Protein AF-A0A969CCY4-F1 (afdb_monomer_lite)

Radius of gyration: 15.57 Å; chains: 1; bounding box: 44×24×44 Å

Foldseek 3Di:
DWWKWWADWAADPDPQKIWTWMDGHNDIDIWIKGWDWDADPNDTDIDIDIDVVVCVQCVLQVLLVVVVVVVSVCVVVVHDDDPGDTSGHDDDSVVSNVVVVVVPPPPPDD

pLDDT: mean 89.25, std 11.13, range [46.56, 97.94]

Secondary structure (DSSP, 8-state):
-EEEEEEEEEE-SSTTEEEEEEEETTEEEEEEEEEEEEEETTEEEEEEEE-HHHHHHHTT-HHHHHHHHHHHHHHHTTPPP-SSEEEEEE--HHHHHHHHHHHS------

Structure (mmCIF, N/CA/C/O backbone):
data_AF-A0A969CCY4-F1
#
_entry.id   AF-A0A969CCY4-F1
#
loop_
_atom_site.group_PDB
_atom_site.id
_atom_site.type_symbol
_atom_site.label_atom_id
_atom_site.label_alt_id
_atom_site.label_comp_id
_atom_site.label_asym_id
_atom_site.label_entity_id
_atom_site.label_seq_id
_atom_site.pdbx_PDB_ins_code
_atom_site.Cartn_x
_atom_site.Cartn_y
_atom_site.Cartn_z
_atom_site.occupancy
_atom_site.B_iso_or_equiv
_atom_site.auth_seq_id
_atom_site.auth_comp_id
_atom_site.auth_asym_id
_atom_site.auth_atom_id
_atom_site.pdbx_PDB_model_num
ATOM 1 N N . MET A 1 1 ? -10.597 -0.272 15.379 1.00 84.50 1 MET A N 1
ATOM 2 C CA . MET A 1 1 ? -9.905 -0.655 14.119 1.00 84.50 1 MET A CA 1
ATOM 3 C C . MET A 1 1 ? -10.868 -1.009 12.980 1.00 84.50 1 MET A C 1
ATOM 5 O O . MET A 1 1 ? -11.878 -1.660 13.223 1.00 84.50 1 MET A O 1
ATOM 9 N N . MET A 1 2 ? -10.527 -0.632 11.746 1.00 94.62 2 MET A N 1
ATOM 10 C CA . MET A 1 2 ? -11.294 -0.869 10.511 1.00 94.62 2 MET A CA 1
ATOM 11 C C . MET A 1 2 ? -10.601 -1.910 9.623 1.00 94.62 2 MET A C 1
ATOM 13 O O . MET A 1 2 ? -9.377 -1.986 9.616 1.00 94.62 2 MET A O 1
ATOM 17 N N . ASN A 1 3 ? -11.345 -2.713 8.862 1.00 95.50 3 ASN A N 1
ATOM 18 C CA . ASN A 1 3 ? -10.731 -3.659 7.918 1.00 95.50 3 ASN A CA 1
ATOM 19 C C . ASN A 1 3 ? -10.172 -2.926 6.707 1.00 95.50 3 ASN A C 1
ATOM 21 O O . ASN A 1 3 ? -10.841 -2.042 6.175 1.00 95.50 3 ASN A O 1
ATOM 25 N N . VAL A 1 4 ? -9.000 -3.346 6.238 1.00 97.19 4 VAL A N 1
ATOM 26 C CA . VAL A 1 4 ? -8.439 -2.853 4.982 1.00 97.19 4 VAL A CA 1
ATOM 27 C C . VAL A 1 4 ? -8.359 -3.971 3.973 1.00 97.19 4 VAL A C 1
ATOM 29 O O . VAL A 1 4 ? -7.853 -5.052 4.269 1.00 97.19 4 VAL A O 1
ATOM 32 N N . LYS A 1 5 ? -8.845 -3.693 2.768 1.00 97.69 5 LYS A N 1
ATOM 33 C CA . LYS A 1 5 ? -8.725 -4.595 1.629 1.00 97.69 5 LYS A CA 1
ATOM 34 C C . LYS A 1 5 ? -8.192 -3.844 0.430 1.00 97.69 5 LYS A C 1
ATOM 36 O O . LYS A 1 5 ? -8.490 -2.665 0.255 1.00 97.69 5 LYS A O 1
ATOM 41 N N . ILE A 1 6 ? -7.446 -4.549 -0.401 1.00 96.88 6 ILE A N 1
ATOM 42 C CA . ILE A 1 6 ? -7.168 -4.118 -1.764 1.00 96.88 6 ILE A CA 1
ATOM 43 C C . ILE A 1 6 ? -8.281 -4.644 -2.661 1.00 96.88 6 ILE A C 1
ATOM 45 O O . ILE A 1 6 ? -8.681 -5.802 -2.555 1.00 96.88 6 ILE A O 1
ATOM 49 N N . LEU A 1 7 ? -8.837 -3.764 -3.481 1.00 97.38 7 LEU A N 1
ATOM 50 C CA . LEU A 1 7 ? -9.977 -4.061 -4.341 1.00 97.38 7 LEU A CA 1
ATOM 51 C C . LEU A 1 7 ? -9.546 -4.229 -5.795 1.00 97.38 7 LEU A C 1
ATOM 53 O O . LEU A 1 7 ? -10.029 -5.134 -6.465 1.00 97.38 7 LEU A O 1
ATOM 57 N N . ALA A 1 8 ? -8.646 -3.367 -6.267 1.00 96.50 8 ALA A N 1
ATOM 58 C CA . ALA A 1 8 ? -8.165 -3.364 -7.642 1.00 96.50 8 ALA A CA 1
ATOM 59 C C . ALA A 1 8 ? -6.712 -2.879 -7.703 1.00 96.50 8 ALA A C 1
ATOM 61 O O . ALA A 1 8 ? -6.292 -2.056 -6.885 1.00 96.50 8 ALA A O 1
ATOM 62 N N . VAL A 1 9 ? -5.970 -3.393 -8.685 1.00 95.38 9 VAL A N 1
ATOM 63 C CA . VAL A 1 9 ? -4.641 -2.909 -9.073 1.00 95.38 9 VAL A CA 1
AT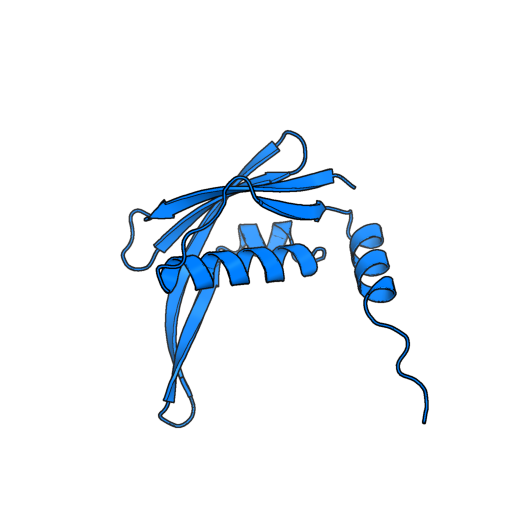OM 64 C C . VAL A 1 9 ? -4.608 -2.826 -10.590 1.00 95.38 9 VAL A C 1
ATOM 66 O O . VAL A 1 9 ? -4.586 -3.853 -11.275 1.00 95.38 9 VAL A O 1
ATOM 69 N N . GLU A 1 10 ? -4.622 -1.605 -11.102 1.00 93.94 10 GLU A N 1
ATOM 70 C CA . GLU A 1 10 ? -4.751 -1.310 -12.527 1.00 93.94 10 GLU A CA 1
ATOM 71 C C . GLU A 1 10 ? -3.528 -0.544 -13.024 1.00 93.94 10 GLU A C 1
ATOM 73 O O . GLU A 1 10 ? -2.831 0.107 -12.247 1.00 93.94 10 GLU A O 1
ATOM 78 N N . SER A 1 11 ? -3.239 -0.635 -14.322 1.00 92.06 11 SER A N 1
ATOM 79 C CA . SER A 1 11 ? -2.209 0.201 -14.939 1.00 92.06 11 SER A CA 1
ATOM 80 C C . SER A 1 11 ? -2.644 1.659 -14.905 1.00 92.06 11 SER A C 1
ATOM 82 O O . SER A 1 11 ? -3.737 1.988 -15.365 1.00 92.06 11 SER A O 1
ATOM 84 N N . GLY A 1 12 ? -1.783 2.520 -14.369 1.00 90.69 12 GLY A N 1
ATOM 85 C CA . GLY A 1 12 ? -2.037 3.950 -14.355 1.00 90.69 12 GLY A CA 1
ATOM 86 C C . GLY A 1 12 ? -1.800 4.589 -15.723 1.00 90.69 12 GLY A C 1
ATOM 87 O O . GLY A 1 12 ? -1.398 3.947 -16.695 1.00 90.69 12 GLY A O 1
ATOM 88 N N . LYS A 1 13 ? -2.053 5.898 -15.802 1.00 87.69 13 LYS A N 1
ATOM 89 C CA . LYS A 1 13 ? -1.865 6.678 -17.041 1.00 87.69 13 LYS A CA 1
ATOM 90 C C . LYS A 1 13 ? -0.398 6.898 -17.408 1.00 87.69 13 LYS A C 1
ATOM 92 O O . LYS A 1 13 ? -0.101 7.178 -18.565 1.00 87.69 13 LYS A O 1
ATOM 97 N N . GLU A 1 14 ? 0.495 6.838 -16.426 1.00 87.62 14 GLU A N 1
ATOM 98 C CA . GLU A 1 14 ? 1.927 7.045 -16.624 1.00 87.62 14 GLU A CA 1
ATOM 99 C C . GLU A 1 14 ? 2.630 5.699 -16.853 1.00 87.62 14 GLU A C 1
ATOM 101 O O . GLU A 1 14 ? 2.209 4.686 -16.279 1.00 87.62 14 GLU A O 1
ATOM 106 N N . PRO A 1 15 ? 3.705 5.660 -17.660 1.00 85.31 15 PRO A N 1
ATOM 107 C CA . PRO A 1 15 ? 4.567 4.488 -17.731 1.00 85.31 15 PRO A CA 1
ATOM 108 C C . PRO A 1 15 ? 5.024 4.080 -16.332 1.00 85.31 15 PRO A C 1
ATOM 110 O O . PRO A 1 15 ? 5.269 4.938 -15.486 1.00 85.31 15 PRO A O 1
ATOM 113 N N . ASP A 1 16 ? 5.114 2.772 -16.092 1.00 90.19 16 ASP A N 1
ATOM 114 C CA . ASP A 1 16 ? 5.569 2.233 -14.807 1.00 90.19 16 ASP A CA 1
ATOM 115 C C . ASP A 1 16 ? 4.753 2.717 -13.596 1.00 90.19 16 ASP A C 1
ATOM 117 O O . ASP A 1 16 ? 5.263 2.764 -12.479 1.00 90.19 16 ASP A O 1
ATOM 121 N N . SER A 1 17 ? 3.474 3.052 -13.809 1.00 94.75 17 SER A N 1
ATOM 122 C CA . SER A 1 17 ? 2.539 3.408 -12.744 1.00 94.75 17 SER A CA 1
ATOM 123 C C . SER A 1 17 ? 1.422 2.379 -12.581 1.00 94.75 17 SER A C 1
ATOM 125 O O . SER A 1 17 ? 0.922 1.800 -13.550 1.00 94.75 17 SER A O 1
ATOM 127 N N . LEU A 1 18 ? 1.008 2.177 -11.334 1.00 95.88 18 LEU A N 1
ATOM 128 C CA . LEU A 1 18 ? -0.165 1.405 -10.953 1.00 95.88 18 LEU A CA 1
ATOM 129 C C . LEU A 1 18 ? -1.089 2.271 -10.100 1.00 95.88 18 LEU A C 1
ATOM 131 O O . LEU A 1 18 ? -0.643 2.928 -9.156 1.00 95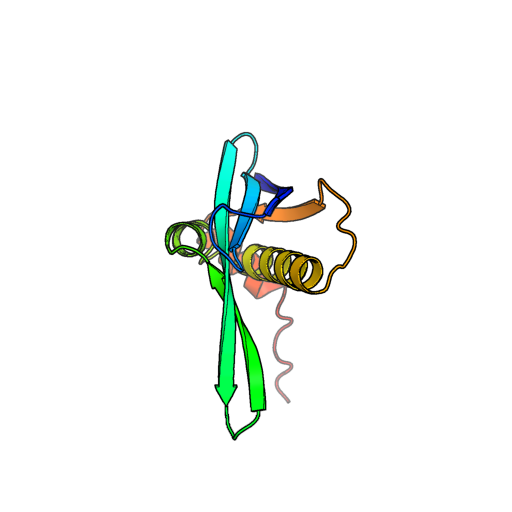.88 18 LEU A O 1
ATOM 135 N N . ASP A 1 19 ? -2.379 2.215 -10.407 1.00 96.31 19 ASP A N 1
ATOM 136 C CA . ASP A 1 19 ? -3.441 2.761 -9.575 1.00 96.31 19 ASP A CA 1
ATOM 137 C C . ASP A 1 19 ? -3.991 1.638 -8.685 1.00 96.31 19 ASP A C 1
ATOM 139 O O . ASP A 1 19 ? -4.454 0.595 -9.156 1.00 96.31 19 ASP A O 1
ATOM 143 N N . VAL A 1 20 ? -3.895 1.834 -7.370 1.00 97.19 20 VAL A N 1
ATOM 144 C CA . VAL A 1 20 ? -4.278 0.848 -6.355 1.00 97.19 20 VAL A CA 1
ATOM 145 C C . VAL A 1 20 ? -5.504 1.340 -5.603 1.00 97.19 20 VAL A C 1
ATOM 147 O O . VAL A 1 20 ? -5.440 2.325 -4.864 1.00 97.19 20 VAL A O 1
ATOM 150 N N . LEU A 1 21 ? -6.614 0.614 -5.740 1.00 97.94 21 LEU A N 1
ATOM 151 C CA . LEU A 1 21 ? -7.858 0.905 -5.037 1.00 97.94 21 LEU A CA 1
ATOM 152 C C . LEU A 1 21 ? -7.938 0.102 -3.739 1.00 97.94 21 LEU A C 1
ATOM 154 O O . LEU A 1 21 ? -7.978 -1.129 -3.759 1.00 97.94 21 LEU A O 1
ATOM 158 N N . LEU A 1 22 ? -8.031 0.800 -2.611 1.00 97.69 22 LEU A N 1
ATOM 159 C CA . LEU A 1 22 ? -8.189 0.224 -1.278 1.00 97.69 22 LEU A CA 1
ATOM 160 C C . LEU A 1 22 ? -9.563 0.561 -0.693 1.00 97.69 22 LEU A C 1
ATOM 162 O O . LEU A 1 22 ? -10.083 1.656 -0.909 1.00 97.69 22 LEU A O 1
ATOM 166 N N . SER A 1 23 ? -10.118 -0.345 0.111 1.00 97.75 23 SER A N 1
ATOM 167 C CA . SER A 1 23 ? -11.193 -0.032 1.060 1.00 97.75 23 SER A CA 1
ATOM 168 C C . SER A 1 23 ? -10.650 0.017 2.481 1.00 97.75 23 SER A C 1
ATOM 170 O O . SER A 1 23 ? -9.958 -0.918 2.883 1.00 97.75 23 SER A O 1
ATOM 172 N N . ILE A 1 24 ? -11.009 1.044 3.249 1.00 96.12 24 ILE A N 1
ATOM 173 C CA . ILE A 1 24 ? -10.748 1.186 4.685 1.00 96.12 24 ILE A CA 1
ATOM 174 C C . ILE A 1 24 ? -12.110 1.279 5.379 1.00 96.12 24 ILE A C 1
ATOM 176 O O . ILE A 1 24 ? -12.750 2.326 5.367 1.00 96.12 24 ILE A O 1
ATOM 180 N N . GLY A 1 25 ? -12.586 0.173 5.950 1.00 94.56 25 GLY A N 1
ATOM 181 C CA . GLY A 1 25 ? -13.985 0.074 6.363 1.00 94.56 25 GLY A CA 1
ATOM 182 C C . GLY A 1 25 ? -14.903 0.223 5.148 1.00 94.56 25 GLY A C 1
ATOM 183 O O . GLY A 1 25 ? -14.825 -0.583 4.221 1.00 94.56 25 GLY A O 1
ATOM 184 N N . GLU A 1 26 ? -15.744 1.254 5.153 1.00 93.81 26 GLU A N 1
ATOM 185 C CA . GLU A 1 26 ? -16.655 1.579 4.047 1.00 93.81 26 GLU A CA 1
ATOM 186 C C . GLU A 1 26 ? -16.047 2.577 3.046 1.00 93.81 26 GLU A C 1
ATOM 188 O O . GLU A 1 26 ? -16.499 2.664 1.902 1.00 93.81 26 GLU A O 1
ATOM 193 N N . ASP A 1 27 ? -14.981 3.283 3.435 1.00 96.38 27 ASP A N 1
ATOM 194 C CA . ASP A 1 27 ? -14.339 4.290 2.596 1.00 96.38 27 ASP A CA 1
ATOM 195 C C . ASP A 1 27 ? -13.475 3.642 1.517 1.00 96.38 27 ASP A C 1
ATOM 197 O O . ASP A 1 27 ? -12.671 2.752 1.797 1.00 96.38 27 ASP A O 1
ATOM 201 N N . LYS A 1 28 ? -13.561 4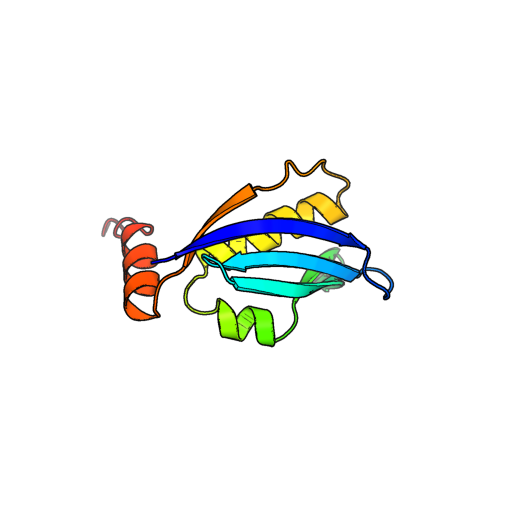.145 0.282 1.00 97.38 28 LYS A N 1
ATOM 202 C CA . LYS A 1 28 ? -12.669 3.751 -0.816 1.00 97.38 28 LYS A CA 1
ATOM 203 C C . LYS A 1 28 ? -11.662 4.853 -1.114 1.00 97.38 28 LYS A C 1
ATOM 205 O O . LYS A 1 2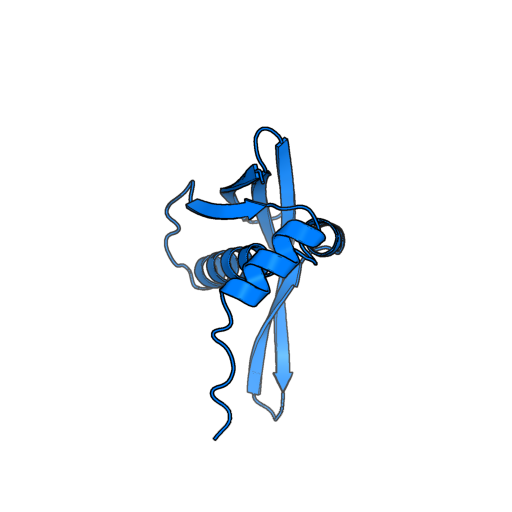8 ? -12.026 6.022 -1.221 1.00 97.38 28 LYS A O 1
ATOM 210 N N . LYS A 1 29 ? -10.395 4.480 -1.276 1.00 96.81 29 LYS A N 1
ATOM 211 C CA . LYS A 1 29 ? -9.303 5.400 -1.612 1.00 96.81 29 LYS A CA 1
ATOM 212 C C . LYS A 1 29 ? -8.425 4.788 -2.693 1.00 96.81 29 LYS A C 1
ATOM 214 O O . LYS A 1 29 ? -8.026 3.634 -2.571 1.00 96.81 29 LYS A O 1
ATOM 219 N N . SER A 1 30 ? -8.136 5.569 -3.728 1.00 96.62 30 SER A N 1
ATOM 220 C CA . SER A 1 30 ? -7.156 5.212 -4.753 1.00 96.62 30 SER A CA 1
ATOM 221 C C . SER A 1 30 ? -5.829 5.881 -4.434 1.00 96.62 30 SER A C 1
ATOM 223 O O . SER A 1 30 ? -5.828 7.041 -4.019 1.00 96.62 30 SER A O 1
ATOM 225 N N . PHE A 1 31 ? -4.737 5.156 -4.641 1.00 96.94 31 PHE A N 1
ATOM 226 C CA . PHE A 1 31 ? -3.376 5.641 -4.458 1.00 96.94 31 PHE A CA 1
ATOM 227 C C . PHE A 1 31 ? -2.523 5.233 -5.653 1.00 96.94 31 PHE A C 1
ATOM 229 O O . PHE A 1 31 ? -2.652 4.113 -6.151 1.00 96.94 31 PHE A O 1
ATOM 236 N N . LYS A 1 32 ? -1.628 6.123 -6.078 1.00 96.31 32 LYS A N 1
ATOM 237 C CA . LYS A 1 32 ? -0.684 5.844 -7.158 1.00 96.31 32 LYS A CA 1
ATOM 238 C C . LYS A 1 32 ? 0.618 5.253 -6.624 1.00 96.31 32 LYS A C 1
ATOM 240 O O . LYS A 1 32 ? 1.184 5.756 -5.649 1.00 96.31 32 LYS A O 1
ATOM 245 N N . PHE A 1 33 ? 1.109 4.233 -7.320 1.00 95.94 33 PHE A N 1
ATOM 246 C CA . PHE A 1 33 ? 2.408 3.609 -7.102 1.00 95.94 33 PHE A CA 1
ATOM 247 C C . PHE A 1 33 ? 3.239 3.667 -8.379 1.00 95.94 33 PHE A C 1
ATOM 249 O O . PHE A 1 33 ? 2.747 3.333 -9.451 1.00 95.94 33 PHE A O 1
ATOM 256 N N . LEU A 1 34 ? 4.506 4.042 -8.260 1.00 94.69 34 LEU A N 1
ATOM 257 C CA . LEU A 1 34 ? 5.457 4.146 -9.361 1.00 94.69 34 LEU A CA 1
ATOM 258 C C . LEU A 1 34 ? 6.578 3.132 -9.160 1.00 94.69 34 LEU A C 1
ATOM 260 O O . LEU A 1 34 ? 7.142 3.031 -8.069 1.00 94.69 34 LEU A O 1
ATOM 264 N N . ARG A 1 35 ? 6.896 2.381 -10.211 1.00 93.06 35 ARG A N 1
ATOM 265 C CA . ARG A 1 35 ? 8.099 1.559 -10.273 1.00 93.06 35 ARG A CA 1
ATOM 266 C C . ARG A 1 35 ? 9.250 2.412 -10.778 1.00 93.06 35 ARG A C 1
ATOM 268 O O . ARG A 1 35 ? 9.172 3.016 -11.840 1.00 93.06 35 ARG A O 1
ATOM 275 N N . GLU A 1 36 ? 10.342 2.388 -10.037 1.00 90.88 36 GLU A N 1
ATOM 276 C CA . GLU A 1 36 ? 11.600 2.996 -10.435 1.00 90.88 36 GLU A CA 1
ATOM 277 C C . GLU A 1 36 ? 12.732 1.975 -10.331 1.00 90.88 36 GLU A C 1
ATOM 279 O O . GLU A 1 36 ? 12.582 0.887 -9.764 1.00 90.88 36 GLU A O 1
ATOM 284 N N . PHE A 1 37 ? 13.876 2.329 -10.905 1.00 90.00 37 PHE A N 1
ATOM 285 C CA . PHE A 1 37 ? 15.097 1.551 -10.809 1.00 90.00 37 PHE A CA 1
ATOM 286 C C . PHE A 1 37 ? 16.226 2.464 -10.357 1.00 90.00 37 PHE A C 1
ATOM 288 O O . PHE A 1 37 ? 16.475 3.496 -10.977 1.00 90.00 37 PHE A O 1
ATOM 295 N N . ASP A 1 38 ? 16.900 2.067 -9.288 1.00 88.38 38 ASP A N 1
ATOM 296 C CA . ASP A 1 38 ? 18.075 2.749 -8.762 1.00 88.38 38 ASP A CA 1
ATOM 297 C C . ASP A 1 38 ? 19.325 1.894 -8.998 1.00 88.38 38 ASP A C 1
ATOM 299 O O . ASP A 1 38 ? 19.224 0.686 -9.214 1.00 88.38 38 ASP A O 1
ATOM 303 N N . VAL A 1 39 ? 20.509 2.502 -8.966 1.00 89.56 39 VAL A N 1
ATOM 304 C CA . VAL A 1 39 ? 21.790 1.805 -9.121 1.00 89.56 39 VAL A CA 1
ATOM 305 C C . VAL A 1 39 ? 22.594 1.943 -7.836 1.00 89.56 39 VAL A C 1
ATOM 307 O O . VAL A 1 39 ? 23.154 2.996 -7.544 1.00 89.56 39 VAL A O 1
ATOM 310 N N . ILE A 1 40 ? 22.709 0.848 -7.086 1.00 86.94 40 ILE A N 1
ATOM 311 C CA . ILE A 1 40 ? 23.479 0.796 -5.838 1.00 86.94 40 ILE A CA 1
ATOM 312 C C . ILE A 1 40 ? 24.636 -0.183 -6.023 1.00 86.94 40 ILE A C 1
ATOM 314 O O . ILE A 1 40 ? 24.433 -1.357 -6.325 1.00 86.94 40 ILE A O 1
ATOM 318 N N . GLY A 1 41 ? 25.871 0.305 -5.874 1.00 86.25 41 GLY A N 1
ATOM 319 C CA . GLY A 1 41 ? 27.076 -0.522 -6.023 1.00 86.25 41 GLY A CA 1
ATOM 320 C C . GLY A 1 41 ? 27.229 -1.163 -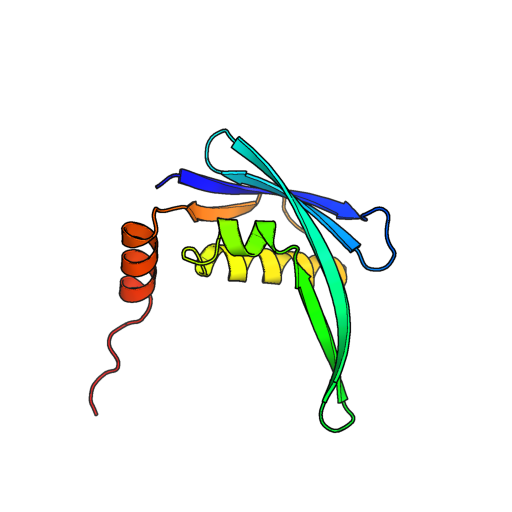7.409 1.00 86.25 41 GLY A C 1
ATOM 321 O O . GLY A 1 41 ? 27.801 -2.241 -7.516 1.00 86.25 41 GLY A O 1
ATOM 322 N N . GLY A 1 42 ? 26.681 -0.539 -8.458 1.00 90.50 42 GLY A N 1
ATOM 323 C CA . GLY A 1 42 ? 26.673 -1.086 -9.822 1.00 90.50 42 GLY A CA 1
ATOM 324 C C . GLY A 1 42 ? 25.554 -2.097 -10.102 1.00 90.50 42 GLY A C 1
ATOM 325 O O . GLY A 1 42 ? 25.456 -2.592 -11.222 1.00 90.50 42 GLY A O 1
ATOM 326 N N . HIS A 1 43 ? 24.687 -2.380 -9.128 1.00 88.25 43 HIS A N 1
ATOM 327 C CA . HIS A 1 43 ? 23.526 -3.248 -9.296 1.00 88.25 43 HIS A CA 1
ATOM 328 C C . HIS A 1 43 ? 22.250 -2.423 -9.455 1.00 88.25 43 HIS A C 1
ATOM 330 O O . HIS A 1 43 ? 21.992 -1.517 -8.664 1.00 88.25 43 HIS A O 1
ATOM 336 N N . GLN A 1 44 ? 21.438 -2.763 -10.459 1.00 90.31 44 GLN A N 1
ATOM 337 C CA . GLN A 1 44 ? 20.123 -2.158 -10.653 1.00 90.31 44 GLN A CA 1
ATOM 338 C C . GLN A 1 44 ? 19.114 -2.784 -9.681 1.00 90.31 44 GLN A C 1
ATOM 340 O O . GLN A 1 44 ? 18.895 -3.996 -9.692 1.00 90.31 44 GLN A O 1
ATOM 345 N N . ILE A 1 45 ? 18.497 -1.957 -8.842 1.00 88.75 45 ILE A N 1
ATOM 346 C CA . ILE A 1 45 ? 17.527 -2.350 -7.821 1.00 88.75 45 ILE A CA 1
ATOM 347 C C . ILE A 1 45 ? 16.186 -1.710 -8.159 1.00 88.75 45 ILE A C 1
ATOM 349 O O . ILE A 1 45 ? 16.090 -0.498 -8.330 1.00 88.75 45 ILE A O 1
ATOM 353 N N . GLN A 1 46 ? 15.137 -2.526 -8.242 1.00 87.38 46 GLN A N 1
ATOM 354 C CA . GLN A 1 46 ? 13.777 -2.028 -8.412 1.00 87.38 46 GLN A CA 1
ATOM 355 C C . GLN A 1 46 ? 13.269 -1.441 -7.092 1.00 87.38 46 GLN A C 1
ATOM 357 O O . GLN A 1 46 ? 13.241 -2.132 -6.071 1.00 87.38 46 GLN A O 1
ATOM 362 N N . THR A 1 47 ? 12.814 -0.194 -7.126 1.00 87.31 47 THR A N 1
ATOM 363 C CA . THR A 1 47 ? 12.176 0.490 -6.000 1.00 87.31 47 THR A CA 1
ATOM 364 C C . THR A 1 47 ? 10.722 0.804 -6.340 1.00 87.31 47 THR A C 1
ATOM 366 O O . THR A 1 47 ? 10.343 0.934 -7.505 1.00 87.31 47 THR A O 1
ATOM 369 N N . ILE A 1 48 ? 9.877 0.874 -5.311 1.00 90.75 48 ILE A N 1
ATOM 370 C CA . ILE A 1 48 ? 8.484 1.296 -5.446 1.00 90.75 48 ILE A CA 1
ATOM 371 C C . ILE A 1 48 ? 8.320 2.600 -4.686 1.00 90.75 48 ILE A C 1
ATOM 373 O O . ILE A 1 48 ? 8.544 2.647 -3.476 1.00 90.75 48 ILE A O 1
ATOM 377 N N . LYS A 1 49 ? 7.898 3.642 -5.394 1.00 91.88 49 LYS A N 1
ATOM 378 C CA . LYS A 1 49 ? 7.426 4.885 -4.794 1.00 91.88 49 LYS A CA 1
ATOM 379 C C . LYS A 1 49 ? 5.909 4.874 -4.720 1.00 91.88 49 LYS A C 1
ATOM 381 O O . LYS A 1 49 ? 5.232 4.304 -5.569 1.00 91.88 49 LYS A O 1
ATOM 386 N N . HIS A 1 50 ? 5.375 5.531 -3.708 1.00 91.81 50 HIS A N 1
ATOM 387 C CA . HIS A 1 50 ? 3.948 5.770 -3.546 1.00 91.81 50 HIS A CA 1
ATOM 388 C C . HIS A 1 50 ? 3.727 7.252 -3.272 1.00 91.81 50 HIS A C 1
ATOM 390 O O . HIS A 1 50 ? 4.611 7.918 -2.733 1.00 91.81 50 HIS A O 1
ATOM 396 N N . GLU A 1 51 ? 2.553 7.772 -3.613 1.00 93.00 51 GLU A N 1
ATOM 397 C CA . GLU A 1 51 ? 2.228 9.169 -3.321 1.00 93.00 51 GLU A CA 1
ATOM 398 C C . GLU A 1 51 ? 2.259 9.484 -1.812 1.00 93.00 51 GLU A C 1
ATOM 400 O O . GLU A 1 51 ? 1.945 8.635 -0.973 1.00 93.00 51 GLU A O 1
ATOM 405 N N . ASP A 1 52 ? 2.579 10.729 -1.452 1.00 93.50 52 ASP A N 1
ATOM 406 C CA . ASP A 1 52 ? 2.696 11.158 -0.048 1.00 93.50 52 ASP A CA 1
ATOM 407 C C . ASP A 1 52 ? 1.408 10.924 0.748 1.00 93.50 52 ASP A C 1
ATOM 409 O O . ASP A 1 52 ? 1.435 10.565 1.924 1.00 93.50 52 ASP A O 1
ATOM 413 N N . LYS A 1 53 ? 0.252 11.052 0.089 1.00 95.06 53 LYS A N 1
ATOM 414 C CA . LYS A 1 53 ? -1.060 10.802 0.696 1.00 95.06 53 LYS A CA 1
ATOM 415 C C . LYS A 1 53 ? -1.217 9.358 1.176 1.00 95.06 53 LYS A C 1
ATOM 417 O O . LYS A 1 53 ? -1.904 9.122 2.176 1.00 95.06 53 LYS A O 1
ATOM 422 N N . PHE A 1 54 ? -0.593 8.396 0.494 1.00 95.88 54 PHE A N 1
ATOM 423 C CA . PHE A 1 54 ? -0.563 7.007 0.942 1.00 95.88 54 PHE A CA 1
ATOM 424 C C . PHE A 1 54 ? 0.217 6.890 2.251 1.00 95.88 54 PHE A C 1
ATOM 426 O O . PHE A 1 54 ? -0.307 6.363 3.236 1.00 95.88 54 PHE A O 1
ATOM 433 N N . TRP A 1 55 ? 1.426 7.454 2.292 1.00 94.56 55 TRP A N 1
ATOM 434 C CA . TRP A 1 55 ? 2.242 7.458 3.502 1.00 94.56 55 TRP A CA 1
ATOM 435 C C . TRP A 1 55 ? 1.529 8.144 4.665 1.00 94.56 55 TRP A C 1
ATOM 437 O O . TRP A 1 55 ? 1.389 7.554 5.731 1.00 94.56 55 TRP A O 1
ATOM 447 N N . GLU A 1 56 ? 0.977 9.337 4.455 1.00 94.94 56 GLU A N 1
ATOM 448 C CA . GLU A 1 56 ? 0.268 10.070 5.504 1.00 94.94 56 GLU A CA 1
ATOM 449 C C . GLU A 1 56 ? -0.946 9.308 6.045 1.00 94.94 56 GLU A C 1
ATOM 451 O O . GLU A 1 56 ? -1.237 9.373 7.241 1.00 94.94 56 GLU A O 1
ATOM 456 N N . THR A 1 57 ? -1.613 8.523 5.195 1.00 95.06 57 THR A N 1
ATOM 457 C CA . THR A 1 57 ? -2.723 7.660 5.615 1.00 95.06 57 THR A CA 1
ATOM 458 C C . THR A 1 57 ? -2.236 6.483 6.468 1.00 95.06 57 THR A C 1
ATOM 460 O O . THR A 1 57 ? -2.868 6.150 7.470 1.00 95.06 57 THR A O 1
ATOM 463 N N . PHE A 1 58 ? -1.122 5.841 6.099 1.00 94.88 58 PHE A N 1
ATOM 464 C CA . PHE A 1 58 ? -0.713 4.548 6.661 1.00 94.88 58 PHE A CA 1
ATOM 465 C C . PHE A 1 58 ? 0.584 4.559 7.487 1.00 94.88 58 PHE A C 1
ATOM 467 O O . PHE A 1 58 ? 0.987 3.496 7.954 1.00 94.88 58 PHE A O 1
ATOM 474 N N . LYS A 1 59 ? 1.210 5.712 7.756 1.00 93.44 59 LYS A N 1
ATOM 475 C CA . LYS A 1 59 ? 2.513 5.818 8.452 1.00 93.44 59 LYS A CA 1
ATOM 476 C C . LYS A 1 59 ? 2.589 5.082 9.793 1.00 93.44 59 LYS A C 1
ATOM 478 O O . LYS A 1 59 ? 3.634 4.542 10.146 1.00 93.44 59 LYS A O 1
ATOM 483 N N . PHE A 1 60 ? 1.473 4.992 10.520 1.00 92.62 60 PHE A N 1
ATOM 484 C CA . PHE A 1 60 ? 1.382 4.231 11.775 1.00 92.62 60 PHE A CA 1
ATOM 485 C C . PHE A 1 60 ? 0.898 2.789 11.587 1.00 92.62 60 PHE A C 1
ATOM 487 O O . PHE A 1 60 ? 1.070 1.952 12.465 1.00 92.62 60 PHE A O 1
ATOM 494 N N . ASN A 1 61 ? 0.335 2.463 10.429 1.00 94.38 61 ASN A N 1
ATOM 495 C CA . ASN A 1 61 ? -0.192 1.153 10.068 1.00 94.38 61 ASN A CA 1
ATOM 496 C C . ASN A 1 61 ? 0.788 0.415 9.134 1.00 94.38 61 ASN A C 1
ATOM 498 O O . ASN A 1 61 ? 0.394 -0.099 8.091 1.00 94.38 61 ASN A O 1
ATOM 502 N N . GLN A 1 62 ? 2.072 0.343 9.509 1.00 91.56 62 GLN A N 1
ATOM 503 C CA . GLN A 1 62 ? 3.154 -0.166 8.646 1.00 91.56 62 GLN A CA 1
ATOM 504 C C . GLN A 1 62 ? 2.936 -1.590 8.117 1.00 91.56 62 GLN A C 1
ATOM 506 O O . GLN A 1 62 ? 3.382 -1.919 7.024 1.00 91.56 62 GLN A O 1
ATOM 511 N N . HIS A 1 63 ? 2.209 -2.433 8.849 1.00 91.88 63 HIS A N 1
ATOM 512 C CA . HIS A 1 63 ? 1.847 -3.766 8.367 1.00 91.88 63 HIS A CA 1
ATOM 513 C C . HIS A 1 63 ? 0.997 -3.734 7.086 1.00 91.88 63 HIS A C 1
ATOM 515 O O . HIS A 1 63 ? 1.100 -4.639 6.263 1.00 91.88 63 HIS A O 1
ATOM 521 N N . ILE A 1 64 ? 0.169 -2.699 6.921 1.00 94.81 64 ILE A N 1
ATOM 522 C CA . ILE A 1 64 ? -0.632 -2.465 5.717 1.00 94.81 64 ILE A CA 1
ATOM 523 C C . ILE A 1 64 ? 0.276 -1.975 4.596 1.00 94.81 64 ILE A C 1
ATOM 525 O O . ILE A 1 64 ? 0.201 -2.505 3.494 1.00 94.81 64 ILE A O 1
ATOM 529 N N . VAL A 1 65 ? 1.167 -1.020 4.896 1.00 94.31 65 VAL A N 1
ATOM 530 C CA . VAL A 1 65 ? 2.172 -0.516 3.943 1.00 94.31 65 VAL A CA 1
ATOM 531 C C . VAL A 1 65 ? 2.970 -1.675 3.352 1.00 94.31 65 VAL A C 1
ATOM 533 O O . VAL A 1 65 ? 3.034 -1.806 2.137 1.00 94.31 65 VAL A O 1
ATOM 536 N N . PHE A 1 66 ? 3.502 -2.556 4.202 1.00 92.38 66 PHE A N 1
ATOM 537 C CA . PHE A 1 66 ? 4.281 -3.715 3.771 1.00 92.38 66 PHE A CA 1
ATOM 538 C C . PHE A 1 66 ? 3.490 -4.625 2.824 1.00 92.38 66 PHE A C 1
ATOM 540 O O . PHE A 1 66 ? 3.934 -4.874 1.708 1.00 92.38 66 PHE A O 1
ATOM 547 N N . LYS A 1 67 ? 2.278 -5.041 3.221 1.00 94.56 67 LYS A N 1
ATOM 548 C CA . LYS A 1 67 ? 1.436 -5.914 2.391 1.00 94.56 67 LYS A CA 1
ATOM 549 C C . LYS A 1 67 ? 1.052 -5.282 1.053 1.00 94.56 67 LYS A C 1
ATOM 551 O O . LYS A 1 67 ? 1.033 -5.970 0.038 1.00 94.56 67 LYS A O 1
ATOM 556 N N . VAL A 1 68 ? 0.719 -3.989 1.035 1.00 95.50 68 VAL A N 1
ATOM 557 C CA . VAL A 1 68 ? 0.390 -3.291 -0.217 1.00 95.50 68 VAL A CA 1
ATOM 558 C C . VAL A 1 68 ? 1.606 -3.268 -1.134 1.00 95.50 68 VAL A C 1
ATOM 560 O O . VAL A 1 68 ? 1.484 -3.613 -2.305 1.00 95.50 68 VAL A O 1
ATOM 563 N N . THR A 1 69 ? 2.780 -2.922 -0.604 1.00 93.06 69 THR A N 1
ATOM 564 C CA . THR A 1 69 ? 4.021 -2.891 -1.382 1.00 93.06 69 THR A CA 1
ATOM 565 C C . THR A 1 69 ? 4.384 -4.270 -1.933 1.00 93.06 69 THR A C 1
ATOM 567 O O . THR A 1 69 ? 4.777 -4.357 -3.093 1.00 93.06 69 THR A O 1
ATOM 570 N N . GLU A 1 70 ? 4.205 -5.350 -1.164 1.00 92.19 70 GLU A N 1
ATOM 571 C CA . GLU A 1 70 ? 4.409 -6.721 -1.656 1.00 92.19 70 GLU A CA 1
ATOM 572 C C . GLU A 1 70 ? 3.492 -7.052 -2.839 1.00 92.19 70 GLU A C 1
ATOM 574 O O . GLU A 1 70 ? 3.964 -7.540 -3.864 1.00 92.19 70 GLU A O 1
ATOM 579 N N . LEU A 1 71 ? 2.200 -6.730 -2.743 1.00 94.06 71 LEU A N 1
ATOM 580 C CA . LEU A 1 71 ? 1.236 -6.994 -3.817 1.00 94.06 71 LEU A CA 1
ATOM 581 C C . LEU A 1 71 ? 1.525 -6.156 -5.069 1.00 94.06 71 LEU A C 1
ATOM 583 O O . LEU A 1 71 ? 1.430 -6.652 -6.191 1.00 94.06 71 LEU A O 1
ATOM 587 N N . VAL A 1 72 ? 1.909 -4.891 -4.888 1.00 94.19 72 VAL A N 1
ATOM 588 C CA . VAL A 1 72 ? 2.318 -3.998 -5.980 1.00 94.19 72 VAL A CA 1
ATOM 589 C C . VAL A 1 72 ? 3.577 -4.529 -6.669 1.00 94.19 72 VAL A C 1
ATOM 591 O O . VAL A 1 72 ? 3.629 -4.586 -7.898 1.00 94.19 72 VAL A O 1
ATOM 594 N N . LEU A 1 73 ? 4.574 -4.975 -5.901 1.00 91.62 73 LEU A N 1
ATOM 595 C CA . LEU A 1 73 ? 5.776 -5.616 -6.438 1.00 91.62 73 LEU A CA 1
ATOM 596 C C . LEU A 1 73 ? 5.440 -6.890 -7.217 1.00 91.62 73 LEU A C 1
ATOM 598 O O . LEU A 1 73 ? 5.933 -7.052 -8.334 1.00 91.62 73 LEU A O 1
ATOM 602 N N . GLY A 1 74 ? 4.586 -7.754 -6.664 1.00 91.69 74 GLY A N 1
ATOM 603 C CA . GLY A 1 74 ? 4.115 -8.965 -7.335 1.00 91.69 74 GLY A CA 1
ATOM 604 C C . GLY A 1 74 ? 3.434 -8.645 -8.664 1.00 91.69 74 GLY A C 1
ATOM 605 O O . GLY A 1 74 ? 3.770 -9.225 -9.698 1.00 91.69 74 GLY A O 1
ATOM 606 N N . LYS A 1 75 ? 2.575 -7.616 -8.696 1.00 92.38 75 LYS A N 1
ATOM 607 C CA . LYS A 1 75 ? 1.947 -7.150 -9.940 1.00 92.38 75 LYS A CA 1
ATOM 608 C C . LYS A 1 75 ? 2.971 -6.713 -10.985 1.00 92.38 75 LYS A C 1
ATOM 610 O O . LYS A 1 75 ? 2.850 -7.100 -12.145 1.00 92.38 75 LYS A O 1
ATOM 615 N N . TYR A 1 76 ? 3.993 -5.950 -10.592 1.00 90.38 76 TYR A N 1
ATOM 616 C CA . TYR A 1 76 ? 5.072 -5.548 -11.503 1.00 90.38 76 TYR A CA 1
ATOM 617 C C . TYR A 1 76 ? 5.909 -6.727 -12.019 1.00 90.38 76 TYR A C 1
ATOM 619 O O . TYR A 1 76 ? 6.507 -6.613 -13.089 1.00 90.38 76 TYR A O 1
ATOM 627 N N . ARG A 1 77 ? 5.948 -7.844 -11.284 1.00 90.12 77 ARG A N 1
ATOM 628 C CA . ARG A 1 77 ? 6.591 -9.104 -11.691 1.00 90.12 77 ARG A CA 1
ATOM 629 C C . ARG A 1 77 ? 5.689 -9.999 -12.548 1.00 90.12 77 ARG A C 1
ATOM 631 O O . ARG A 1 77 ? 6.134 -11.052 -12.989 1.00 90.12 77 ARG A O 1
ATOM 638 N N . GLY A 1 78 ? 4.450 -9.580 -12.813 1.00 89.88 78 GLY A N 1
ATOM 639 C CA . GLY A 1 78 ? 3.478 -10.355 -13.585 1.00 89.88 78 GLY A CA 1
ATOM 640 C C . GLY A 1 78 ? 2.760 -11.437 -12.775 1.00 89.88 78 GLY A C 1
ATOM 641 O O . GLY A 1 78 ? 2.128 -12.311 -13.363 1.00 89.88 78 GLY A O 1
ATOM 642 N N . GLU A 1 79 ? 2.839 -11.391 -11.445 1.00 92.88 79 GLU A N 1
ATOM 643 C CA . GLU A 1 79 ? 2.121 -12.325 -10.581 1.00 92.88 79 GLU A CA 1
ATOM 644 C C . GLU A 1 79 ? 0.607 -12.079 -10.661 1.00 92.88 79 GLU A C 1
ATOM 646 O O . GLU A 1 79 ? 0.124 -10.943 -10.778 1.00 92.88 79 GLU A O 1
ATOM 651 N N . VAL A 1 80 ? -0.159 -13.168 -10.602 1.00 90.31 80 VAL A N 1
ATOM 652 C CA . VAL A 1 80 ? -1.619 -13.104 -10.546 1.00 90.31 80 VAL A CA 1
ATOM 653 C C . VAL A 1 80 ? -2.024 -12.706 -9.130 1.00 90.31 80 VAL A C 1
ATOM 655 O O . VAL A 1 80 ? -1.692 -13.394 -8.169 1.00 90.31 80 VAL A O 1
ATOM 658 N N . LEU A 1 81 ? -2.753 -11.596 -9.006 1.00 90.06 81 LEU A N 1
ATOM 659 C CA . LEU A 1 81 ? -3.300 -11.135 -7.733 1.00 90.06 81 LEU A CA 1
ATOM 660 C C . LEU A 1 81 ? -4.731 -11.645 -7.556 1.00 90.06 81 LEU A C 1
ATOM 662 O O . LEU A 1 81 ? -5.604 -11.330 -8.366 1.00 90.06 81 LEU A O 1
ATOM 666 N N . GLU A 1 82 ? -4.986 -12.369 -6.469 1.00 92.94 82 GLU A N 1
ATOM 667 C CA . GLU A 1 82 ? -6.346 -12.706 -6.045 1.00 92.94 82 GLU A CA 1
ATOM 668 C C . GLU A 1 82 ? -6.976 -11.497 -5.346 1.00 92.94 82 GLU A C 1
ATOM 670 O O . GLU A 1 82 ? -6.507 -11.058 -4.296 1.00 92.94 82 GLU A O 1
ATOM 675 N N . LEU A 1 83 ? -8.029 -10.930 -5.939 1.00 93.19 83 LEU A N 1
ATOM 676 C CA . LEU A 1 83 ? -8.693 -9.727 -5.439 1.00 93.19 83 LEU A CA 1
ATOM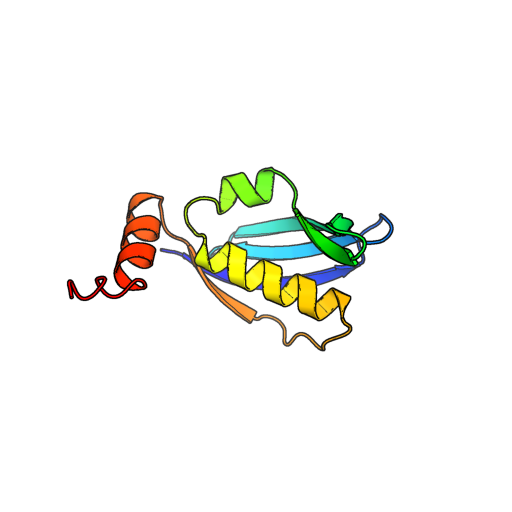 677 C C . LEU A 1 83 ? -10.194 -9.978 -5.203 1.00 93.19 83 LEU A C 1
ATOM 679 O O . LEU A 1 83 ? -10.823 -10.673 -6.002 1.00 93.19 83 LEU A O 1
ATOM 683 N N . PRO A 1 84 ? -10.795 -9.391 -4.145 1.00 95.06 84 PRO A N 1
ATOM 684 C CA . PRO A 1 84 ? -10.169 -8.499 -3.164 1.00 95.06 84 PRO A CA 1
ATOM 685 C C . PRO A 1 84 ? -9.319 -9.246 -2.117 1.00 95.06 84 PRO A C 1
ATOM 687 O O . PRO A 1 84 ? -9.745 -10.281 -1.608 1.00 95.06 84 PRO A O 1
ATOM 690 N N . ALA A 1 85 ? -8.168 -8.684 -1.725 1.00 95.50 85 ALA A N 1
ATOM 691 C CA . ALA A 1 85 ? -7.268 -9.289 -0.728 1.00 95.50 85 ALA A CA 1
ATOM 692 C C . ALA A 1 85 ? -7.276 -8.537 0.615 1.00 95.50 85 ALA A C 1
ATOM 694 O O . ALA A 1 85 ? -7.358 -7.306 0.651 1.00 95.50 85 ALA A O 1
ATOM 695 N N . ASP A 1 86 ? -7.172 -9.270 1.730 1.00 95.62 86 ASP A N 1
ATOM 696 C CA . ASP A 1 86 ? -7.165 -8.704 3.086 1.00 95.62 86 ASP A CA 1
ATOM 697 C C . ASP A 1 86 ? -5.778 -8.187 3.510 1.00 95.62 86 ASP A C 1
ATOM 699 O O . ASP A 1 86 ? -4.780 -8.916 3.593 1.00 95.62 86 ASP A O 1
ATOM 703 N N . LEU A 1 87 ? -5.729 -6.901 3.850 1.00 94.50 87 LEU A N 1
ATOM 704 C CA . LEU A 1 87 ? -4.515 -6.211 4.276 1.00 94.50 87 LEU A CA 1
ATOM 705 C C . LEU A 1 87 ? -4.409 -6.087 5.802 1.00 94.50 87 LEU A C 1
ATOM 707 O O . LEU A 1 87 ? -3.355 -5.722 6.320 1.00 94.50 87 LEU A O 1
ATOM 711 N N . GLY A 1 88 ? -5.442 -6.481 6.544 1.00 93.19 88 GLY A N 1
ATOM 712 C CA . GLY A 1 88 ? -5.484 -6.429 7.998 1.00 93.19 88 GLY A CA 1
ATOM 713 C C . GLY A 1 88 ? -6.319 -5.268 8.535 1.00 93.19 88 GLY A C 1
ATOM 714 O O . GLY A 1 88 ? -7.384 -4.940 8.008 1.00 93.19 88 GLY A O 1
ATOM 715 N N . LYS A 1 89 ? -5.871 -4.688 9.652 1.00 94.19 89 LYS A N 1
ATOM 716 C CA . LYS A 1 89 ? -6.673 -3.778 10.477 1.00 94.19 89 LYS A CA 1
ATOM 717 C C . LYS A 1 89 ? -6.037 -2.393 10.532 1.00 94.19 89 LYS A C 1
ATOM 719 O O . LYS A 1 89 ? -4.956 -2.222 11.080 1.00 94.19 89 LYS A O 1
ATOM 724 N N . PHE A 1 90 ? -6.750 -1.394 10.031 1.00 93.62 90 PHE A N 1
ATOM 725 C CA . PHE A 1 90 ? -6.416 0.012 10.196 1.00 93.62 90 PHE A CA 1
ATOM 726 C C . PHE A 1 90 ? -6.802 0.493 11.591 1.00 93.62 90 PHE A C 1
ATOM 728 O O . PHE A 1 90 ? -7.978 0.474 11.967 1.00 93.62 90 PHE A O 1
ATOM 735 N N . GLY A 1 91 ? -5.811 0.915 12.363 1.00 91.31 91 GLY A N 1
ATOM 736 C CA . GLY A 1 91 ? -5.992 1.521 13.673 1.00 91.31 91 GLY A CA 1
ATOM 737 C C . GLY A 1 91 ? -5.612 2.995 13.683 1.00 91.31 91 GLY A C 1
ATOM 738 O O . GLY A 1 91 ? -4.907 3.496 12.802 1.00 91.31 91 GLY A O 1
ATOM 739 N N . THR A 1 92 ? -6.044 3.677 14.738 1.00 91.25 92 THR A N 1
ATOM 740 C CA . THR A 1 92 ? -5.439 4.934 15.187 1.00 91.25 92 THR A CA 1
ATOM 741 C C . THR A 1 92 ? -3.942 4.747 15.443 1.00 91.25 92 THR A C 1
ATOM 743 O O . THR A 1 92 ? -3.464 3.624 15.593 1.00 91.25 92 THR A O 1
ATOM 746 N N . GLN A 1 93 ? -3.185 5.842 15.553 1.00 88.81 93 GLN A N 1
ATOM 747 C CA . GLN A 1 93 ? -1.757 5.778 15.885 1.00 88.81 93 GLN A CA 1
ATOM 748 C C . GLN A 1 93 ? -1.484 4.903 17.122 1.00 88.81 93 GLN A C 1
ATOM 750 O O . GLN A 1 93 ? -0.583 4.068 17.092 1.00 88.81 93 GLN A O 1
ATOM 755 N N . VAL A 1 94 ? -2.283 5.057 18.184 1.00 89.06 94 VAL A N 1
ATOM 756 C CA . VAL A 1 94 ? -2.133 4.292 19.432 1.00 89.06 94 VAL A CA 1
ATOM 757 C C . VAL A 1 94 ? -2.394 2.802 19.203 1.00 89.06 94 VAL A C 1
ATOM 759 O O . VAL A 1 94 ? -1.557 1.976 19.564 1.00 89.06 94 VAL A O 1
ATOM 762 N N . GLU A 1 95 ? -3.514 2.450 18.563 1.00 89.31 95 GLU A N 1
ATOM 763 C CA . GLU A 1 95 ? -3.850 1.052 18.252 1.00 89.31 95 GLU A CA 1
ATOM 764 C C . GLU A 1 95 ? -2.799 0.410 17.331 1.00 89.31 95 GLU A C 1
ATOM 766 O O . GLU A 1 95 ? -2.387 -0.730 17.542 1.00 89.31 95 GLU A O 1
ATOM 771 N N . ALA A 1 96 ? -2.336 1.143 16.318 1.00 83.69 96 ALA A N 1
ATOM 772 C CA . ALA A 1 96 ? -1.425 0.626 15.310 1.00 83.69 96 ALA A CA 1
ATOM 773 C C . ALA A 1 96 ? -0.004 0.421 15.862 1.00 83.69 96 ALA A C 1
ATOM 775 O O . ALA A 1 96 ? 0.617 -0.605 15.582 1.00 83.69 96 ALA A O 1
ATOM 776 N N . ILE A 1 97 ? 0.482 1.330 16.716 1.00 83.19 97 ILE A N 1
ATOM 777 C CA . ILE A 1 97 ? 1.745 1.149 17.451 1.00 83.19 97 ILE A CA 1
ATOM 778 C C . ILE A 1 97 ? 1.639 -0.035 18.419 1.00 83.19 97 ILE A C 1
ATOM 780 O O . ILE A 1 97 ? 2.573 -0.832 18.515 1.00 83.19 97 ILE A O 1
ATOM 784 N N . ALA A 1 98 ? 0.510 -0.192 19.119 1.00 84.19 98 ALA A N 1
ATOM 785 C CA . ALA A 1 98 ? 0.298 -1.334 20.007 1.00 84.19 98 ALA A CA 1
ATOM 786 C C . ALA A 1 98 ? 0.344 -2.667 19.237 1.00 84.19 98 ALA A C 1
ATOM 788 O O . ALA A 1 98 ? 1.012 -3.607 19.670 1.00 84.19 98 ALA A O 1
ATOM 789 N N . LEU A 1 99 ? -0.285 -2.729 18.059 1.00 81.31 99 LEU A N 1
ATOM 790 C CA . LEU A 1 99 ? -0.267 -3.912 17.196 1.00 81.31 99 LEU A CA 1
ATOM 791 C C . LEU A 1 99 ? 1.142 -4.242 16.679 1.00 81.31 99 LEU A C 1
ATOM 793 O O . LEU A 1 99 ? 1.511 -5.412 16.600 1.00 81.31 99 LEU A O 1
ATOM 797 N N . GLN A 1 100 ? 1.940 -3.225 16.340 1.00 79.44 100 GLN A N 1
ATOM 798 C CA . GLN A 1 100 ? 3.336 -3.416 15.936 1.00 79.44 100 GLN A CA 1
ATOM 799 C C . GLN A 1 100 ? 4.180 -3.984 17.081 1.00 79.44 100 GLN A C 1
ATOM 801 O O . GLN A 1 100 ? 4.895 -4.961 16.880 1.00 79.44 100 GLN A O 1
ATOM 806 N N . LYS A 1 101 ? 4.047 -3.435 18.296 1.00 76.38 101 LYS A N 1
ATOM 807 C CA . LYS A 1 101 ? 4.750 -3.950 19.482 1.00 76.38 101 LYS A CA 1
ATOM 808 C C . LYS A 1 101 ? 4.365 -5.390 19.806 1.00 76.38 101 LYS A C 1
ATOM 810 O O . LYS A 1 101 ? 5.232 -6.174 20.155 1.00 76.38 101 LYS A O 1
ATOM 815 N N . ALA A 1 102 ? 3.092 -5.752 19.653 1.00 73.62 102 ALA A N 1
ATOM 816 C CA . ALA A 1 102 ? 2.637 -7.126 19.855 1.00 73.62 102 ALA A CA 1
ATOM 817 C C . ALA A 1 102 ? 3.202 -8.111 18.811 1.00 73.62 102 ALA A C 1
ATOM 819 O O . ALA A 1 102 ? 3.315 -9.302 19.090 1.00 73.62 102 ALA A O 1
ATOM 820 N N . ARG A 1 103 ? 3.548 -7.629 17.608 1.00 63.75 103 ARG A N 1
ATOM 821 C CA . ARG A 1 103 ? 4.138 -8.435 16.525 1.00 63.75 103 ARG A CA 1
ATOM 822 C C . ARG A 1 103 ? 5.647 -8.609 16.631 1.00 63.75 103 ARG A C 1
ATOM 824 O O . ARG A 1 103 ? 6.160 -9.576 16.078 1.00 63.75 103 ARG A O 1
ATOM 831 N N . SER A 1 104 ? 6.339 -7.706 17.314 1.00 60.16 104 SER A N 1
ATOM 832 C CA . SER A 1 104 ? 7.746 -7.872 17.659 1.00 60.16 104 SER A CA 1
ATOM 833 C C . SER A 1 104 ? 7.819 -8.645 18.976 1.00 60.16 104 SER A C 1
ATOM 835 O O . SER A 1 104 ? 7.669 -8.019 20.027 1.00 60.16 104 SER A O 1
ATOM 837 N N . PRO A 1 105 ? 8.005 -9.984 18.988 1.00 52.19 105 PRO A N 1
ATOM 838 C CA . PRO A 1 105 ? 8.296 -10.656 20.243 1.00 52.19 105 PRO A CA 1
ATOM 839 C C . PRO A 1 105 ? 9.522 -9.974 20.846 1.00 52.19 105 PRO A C 1
ATOM 841 O O . PRO A 1 105 ? 10.495 -9.705 20.137 1.00 52.19 105 PRO A O 1
ATOM 844 N N . SER A 1 106 ? 9.419 -9.643 22.134 1.00 51.44 106 SER A N 1
ATOM 845 C CA . SER A 1 106 ? 10.512 -9.155 22.969 1.00 51.44 106 SER A CA 1
ATOM 846 C C . SER A 1 106 ? 11.823 -9.784 22.514 1.00 51.44 106 SER A C 1
ATOM 848 O O . SER A 1 106 ? 11.935 -11.015 22.503 1.00 51.44 106 SER A O 1
ATOM 850 N N . VAL A 1 107 ? 12.784 -8.943 22.122 1.00 52.44 107 VAL A N 1
ATOM 851 C CA . VAL A 1 107 ? 14.188 -9.338 22.013 1.00 52.44 107 VAL A CA 1
ATOM 852 C C . VAL A 1 107 ? 14.477 -10.128 23.284 1.00 52.44 107 VAL A C 1
ATOM 854 O O . VAL A 1 107 ? 14.365 -9.575 24.376 1.00 52.44 107 VAL A O 1
ATOM 857 N N . ARG A 1 108 ? 14.709 -11.441 23.163 1.00 46.72 108 ARG A N 1
ATOM 858 C CA . ARG A 1 108 ? 15.214 -12.214 24.294 1.00 46.72 108 ARG A CA 1
ATOM 859 C C . ARG A 1 108 ? 16.544 -11.562 24.633 1.00 46.72 108 ARG A C 1
ATOM 861 O O . ARG A 1 108 ? 17.446 -11.577 23.798 1.00 46.72 108 ARG A O 1
ATOM 868 N N . GLU A 1 109 ? 16.601 -10.912 25.787 1.00 46.56 109 GLU A N 1
ATOM 869 C CA . GLU A 1 109 ? 17.857 -10.484 26.384 1.00 46.56 109 GLU A CA 1
ATOM 870 C C . GLU A 1 109 ? 18.707 -11.754 26.529 1.00 46.56 109 GLU A C 1
ATOM 872 O O . GLU A 1 109 ? 18.272 -12.723 27.158 1.00 46.56 109 GLU A O 1
ATOM 877 N N . TRP A 1 110 ? 19.827 -11.789 25.805 1.00 51.50 110 TRP A N 1
ATOM 878 C CA . TRP A 1 110 ? 20.854 -12.824 25.907 1.00 51.50 110 TRP A CA 1
ATOM 879 C C . TRP A 1 110 ? 21.856 -12.426 26.981 1.00 51.50 110 TRP A C 1
ATOM 881 O O . TRP A 1 110 ? 22.199 -11.221 27.024 1.00 51.50 110 TRP A O 1
#

Sequence (110 aa):
MMNVKILAVESGKEPDSLDVLLSIGEDKKSFKFLREFDVIGGHQIQTIKHEDKFWETFKFNQHIVFKVTELVLGKYRGEVLELPADLGKFGTQVEAIALQKARSPSVREW